Protein AF-A0A3C0UGX4-F1 (afdb_monomer)

Structure (mmCIF, N/CA/C/O backbone):
data_AF-A0A3C0UGX4-F1
#
_entry.id   AF-A0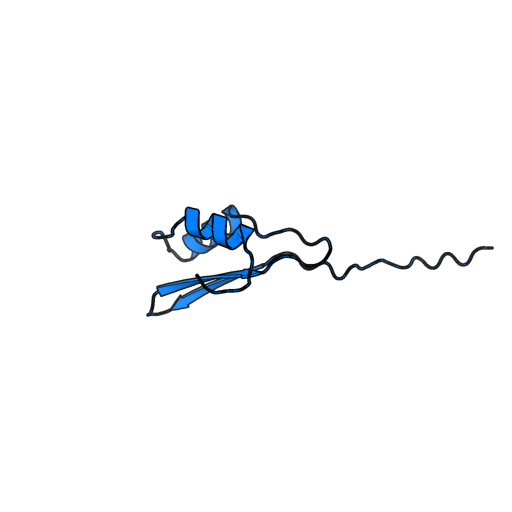A3C0UGX4-F1
#
loop_
_atom_site.group_PDB
_atom_site.id
_atom_site.type_symbol
_atom_site.label_atom_id
_atom_site.label_alt_id
_atom_site.label_comp_id
_atom_site.label_asym_id
_atom_site.label_entity_id
_atom_site.label_seq_id
_atom_site.pdbx_PDB_ins_code
_atom_site.Cartn_x
_atom_site.Cartn_y
_atom_site.Cartn_z
_atom_site.occupancy
_atom_site.B_iso_or_equiv
_atom_site.auth_seq_id
_atom_site.auth_comp_id
_atom_site.auth_asym_id
_atom_site.auth_atom_id
_atom_site.pdbx_PDB_model_num
ATOM 1 N N . MET A 1 1 ? 37.240 3.674 -35.930 1.00 49.06 1 MET A N 1
ATOM 2 C CA . MET A 1 1 ? 36.943 2.585 -34.982 1.00 49.06 1 MET A CA 1
ATOM 3 C C . MET A 1 1 ? 35.795 3.080 -34.144 1.00 49.06 1 MET A C 1
ATOM 5 O O . MET A 1 1 ? 35.834 4.241 -33.749 1.00 49.06 1 MET A O 1
ATOM 9 N N . GLU A 1 2 ? 34.745 2.270 -34.111 1.00 57.94 2 GLU A N 1
ATOM 10 C CA . GLU A 1 2 ? 33.366 2.644 -33.826 1.00 57.94 2 GLU A CA 1
ATOM 11 C C . GLU A 1 2 ? 33.158 3.548 -32.610 1.00 57.94 2 GLU A C 1
AT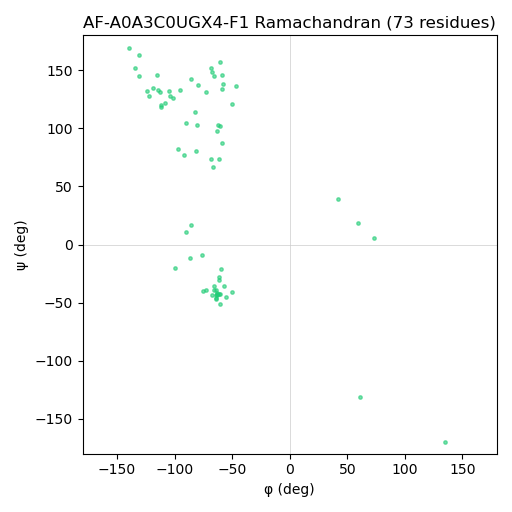OM 13 O O . GLU A 1 2 ? 33.734 3.368 -31.540 1.00 57.94 2 GLU A O 1
ATOM 18 N N . ASN A 1 3 ? 32.293 4.531 -32.836 1.00 59.19 3 ASN A N 1
ATOM 19 C CA . ASN A 1 3 ? 31.706 5.396 -31.838 1.00 59.19 3 ASN A CA 1
ATOM 20 C C . ASN A 1 3 ? 30.527 4.626 -31.219 1.00 59.19 3 ASN A C 1
ATOM 22 O O . ASN A 1 3 ? 29.395 4.813 -31.653 1.00 59.19 3 ASN A O 1
ATOM 26 N N . ASP A 1 4 ? 30.795 3.717 -30.279 1.00 58.41 4 ASP A N 1
ATOM 27 C CA . ASP A 1 4 ? 29.735 3.038 -29.519 1.00 58.41 4 ASP A CA 1
ATOM 28 C C . ASP A 1 4 ? 29.468 3.842 -28.243 1.00 58.41 4 ASP A C 1
ATOM 30 O O . ASP A 1 4 ? 29.979 3.594 -27.149 1.00 58.41 4 ASP A O 1
ATOM 34 N N . GLU A 1 5 ? 28.753 4.940 -28.462 1.00 57.28 5 GLU A N 1
ATOM 35 C CA . GLU A 1 5 ? 28.127 5.743 -27.429 1.00 57.28 5 GLU A CA 1
ATOM 36 C C . GLU A 1 5 ? 27.134 4.821 -26.712 1.00 57.28 5 GLU A C 1
ATOM 38 O O . GLU A 1 5 ? 26.083 4.490 -27.253 1.00 57.28 5 GLU A O 1
ATOM 43 N N . LEU A 1 6 ? 27.514 4.337 -25.525 1.00 58.34 6 LEU A N 1
ATOM 44 C CA . LEU A 1 6 ? 26.633 3.628 -24.600 1.00 58.34 6 LEU A CA 1
ATOM 45 C C . LEU A 1 6 ? 25.474 4.567 -24.253 1.00 58.34 6 LEU A C 1
ATOM 47 O O . LEU A 1 6 ? 25.539 5.325 -23.284 1.00 58.34 6 LEU A O 1
ATOM 51 N N . ILE A 1 7 ? 24.424 4.543 -25.070 1.00 58.28 7 ILE A N 1
ATOM 52 C CA . ILE A 1 7 ? 23.131 5.117 -24.734 1.00 58.28 7 ILE A CA 1
ATOM 53 C C . ILE A 1 7 ? 22.666 4.292 -23.540 1.00 58.28 7 ILE A C 1
ATOM 55 O O . ILE A 1 7 ? 22.188 3.170 -23.696 1.00 58.28 7 ILE A O 1
ATOM 59 N N . SER A 1 8 ? 22.880 4.807 -22.327 1.00 57.03 8 SER A N 1
ATOM 60 C CA . SER A 1 8 ? 22.164 4.282 -21.180 1.00 57.03 8 SER A CA 1
ATOM 61 C C . SER A 1 8 ? 20.701 4.559 -21.481 1.00 57.03 8 SER A C 1
ATOM 63 O O . SER A 1 8 ? 20.244 5.699 -21.367 1.00 57.03 8 SER A O 1
ATOM 65 N N . GLU A 1 9 ? 19.975 3.530 -21.895 1.00 56.03 9 GLU A N 1
ATOM 66 C CA . GLU A 1 9 ? 18.539 3.462 -21.696 1.00 56.03 9 GLU A CA 1
ATOM 67 C C . GLU A 1 9 ? 18.320 3.479 -20.179 1.00 56.03 9 GLU A C 1
ATOM 69 O O . GLU A 1 9 ? 18.033 2.473 -19.546 1.00 56.03 9 GLU A O 1
ATOM 74 N N . ALA A 1 10 ? 18.511 4.647 -19.562 1.00 57.69 10 ALA A N 1
ATOM 75 C CA . ALA A 1 10 ? 17.792 5.009 -18.366 1.00 57.69 10 ALA A CA 1
ATOM 76 C C . ALA A 1 10 ? 16.353 5.195 -18.845 1.00 57.69 10 ALA A C 1
ATOM 78 O O . ALA A 1 10 ? 15.881 6.313 -19.052 1.00 57.69 10 ALA A O 1
ATOM 79 N N . THR A 1 11 ? 15.683 4.078 -19.142 1.00 60.72 11 THR A N 1
ATOM 80 C CA . THR A 1 11 ? 14.235 4.050 -19.095 1.00 60.72 11 THR A CA 1
ATOM 81 C C . THR A 1 11 ? 13.896 4.630 -17.733 1.00 60.72 11 THR A C 1
ATOM 83 O O . THR A 1 11 ? 14.417 4.181 -16.715 1.00 60.72 11 THR A O 1
ATOM 86 N N . ASP A 1 12 ? 13.138 5.725 -17.731 1.00 70.19 12 ASP A N 1
ATOM 87 C CA . ASP A 1 12 ? 12.653 6.422 -16.538 1.00 70.19 12 ASP A CA 1
ATOM 88 C C . ASP A 1 12 ? 11.659 5.484 -15.821 1.00 70.19 12 ASP A C 1
ATOM 90 O O . ASP A 1 12 ? 10.435 5.650 -15.853 1.00 70.19 12 ASP A O 1
ATOM 94 N N . SER A 1 13 ? 12.187 4.375 -15.305 1.00 78.19 13 SER A N 1
ATOM 95 C CA . SER A 1 13 ? 11.449 3.309 -14.668 1.00 78.19 13 SER A CA 1
ATOM 96 C C . SER A 1 13 ? 11.206 3.736 -13.234 1.00 78.19 13 SER A C 1
ATOM 98 O O . SER A 1 13 ? 12.147 3.896 -12.455 1.00 78.19 13 SER A O 1
ATOM 100 N N . LEU A 1 14 ? 9.941 3.956 -12.901 1.00 85.19 14 LEU A N 1
ATOM 101 C CA . LEU A 1 14 ? 9.518 4.313 -11.560 1.00 85.19 14 LEU A CA 1
ATOM 102 C C . LEU A 1 14 ? 8.795 3.116 -10.973 1.00 85.19 14 LEU A C 1
ATOM 104 O O . LEU A 1 14 ? 7.781 2.686 -11.523 1.00 85.19 14 LEU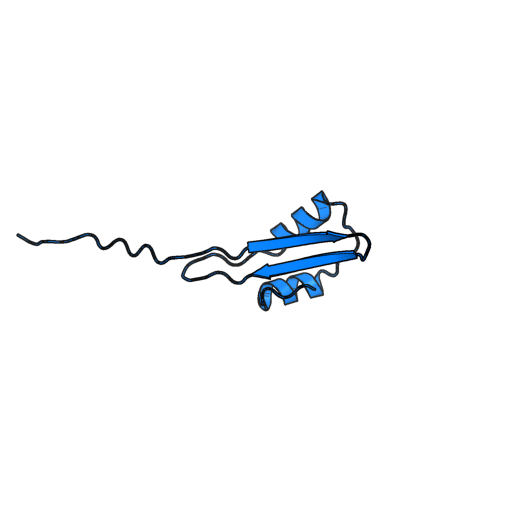 A O 1
ATOM 10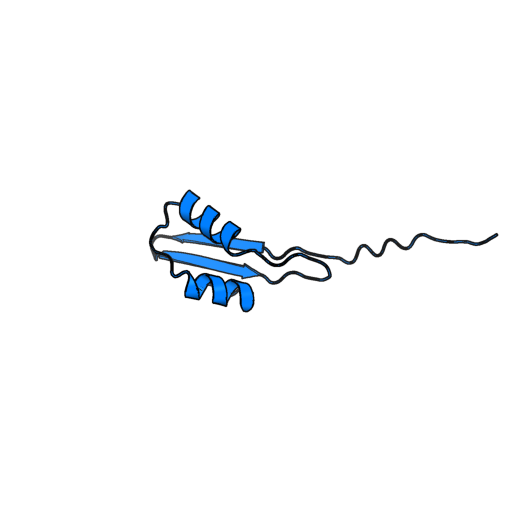8 N N . ASP A 1 15 ? 9.285 2.610 -9.849 1.00 89.19 15 ASP A N 1
ATOM 109 C CA . ASP A 1 15 ? 8.561 1.593 -9.103 1.00 89.19 15 ASP A CA 1
ATOM 110 C C . ASP A 1 15 ? 7.186 2.119 -8.685 1.00 89.19 15 ASP A C 1
ATOM 112 O O . ASP A 1 15 ? 6.991 3.301 -8.377 1.00 89.19 15 ASP A O 1
ATOM 116 N N . GLY A 1 16 ? 6.214 1.215 -8.666 1.00 89.88 16 GLY A N 1
ATOM 117 C CA . GLY A 1 16 ? 4.925 1.494 -8.076 1.00 89.88 16 GLY A CA 1
ATOM 118 C C . GLY A 1 16 ? 5.134 1.871 -6.616 1.00 89.88 16 GLY A C 1
ATOM 119 O O . GLY A 1 16 ? 5.918 1.253 -5.894 1.00 89.88 16 GLY A O 1
ATOM 120 N N . TYR A 1 17 ? 4.405 2.878 -6.167 1.00 91.75 17 TYR A N 1
ATOM 121 C CA . TYR A 1 17 ? 4.451 3.329 -4.786 1.00 91.75 17 TYR A CA 1
ATOM 122 C C . TYR A 1 17 ? 3.038 3.462 -4.245 1.00 91.75 17 TYR A C 1
ATOM 124 O O . TYR A 1 17 ? 2.052 3.479 -4.983 1.00 91.75 17 TYR A O 1
ATOM 132 N N . PHE A 1 18 ? 2.929 3.518 -2.928 1.00 92.44 18 PHE A N 1
ATOM 133 C CA . PHE A 1 18 ? 1.652 3.650 -2.259 1.00 92.44 18 PHE A CA 1
ATOM 134 C C . PHE A 1 18 ? 1.741 4.706 -1.167 1.00 92.44 18 PHE A C 1
ATOM 136 O O . PHE A 1 18 ? 2.801 4.950 -0.594 1.00 92.44 18 PHE A O 1
ATOM 143 N N . GLU A 1 19 ? 0.607 5.328 -0.883 1.00 91.81 19 GLU A N 1
ATOM 144 C CA . GLU A 1 19 ? 0.464 6.306 0.183 1.00 91.81 19 GLU A CA 1
ATOM 145 C C . GLU A 1 19 ? -0.643 5.851 1.124 1.00 91.81 19 GLU A C 1
ATOM 147 O O . GLU A 1 19 ? -1.744 5.505 0.692 1.00 91.81 19 GLU A O 1
ATOM 152 N N . VAL A 1 20 ? -0.353 5.882 2.422 1.00 90.00 20 VAL A N 1
ATOM 153 C CA . VAL A 1 20 ? -1.347 5.660 3.471 1.00 90.00 20 VAL A CA 1
ATOM 154 C C . VAL A 1 20 ? -1.548 6.975 4.208 1.00 90.00 20 VAL A C 1
ATOM 156 O O . VAL A 1 20 ? -0.608 7.514 4.801 1.00 90.00 20 VAL A O 1
ATOM 159 N N . ALA A 1 21 ? -2.775 7.483 4.194 1.00 89.56 21 ALA A N 1
ATOM 160 C CA . ALA A 1 21 ? -3.173 8.672 4.933 1.00 89.56 21 ALA A CA 1
ATOM 161 C C . ALA A 1 21 ? -4.146 8.272 6.044 1.00 89.56 21 ALA A C 1
ATOM 163 O O . ALA A 1 21 ? -5.221 7.744 5.781 1.00 89.56 21 ALA A O 1
ATOM 164 N N . VAL A 1 22 ? -3.762 8.525 7.294 1.00 87.12 22 VAL A N 1
ATOM 165 C CA . VAL A 1 22 ? -4.625 8.321 8.462 1.00 87.12 22 VAL A CA 1
ATOM 166 C C . VAL A 1 22 ? -5.163 9.685 8.877 1.00 87.12 22 VAL A C 1
ATOM 168 O O . VAL A 1 22 ? -4.391 10.624 9.059 1.00 87.12 22 VAL A O 1
ATOM 171 N N . SER A 1 23 ? -6.480 9.802 8.989 1.00 85.75 23 SER A N 1
ATOM 172 C CA . SER A 1 23 ? -7.180 11.041 9.337 1.00 85.75 23 SER A CA 1
ATOM 173 C C . SER A 1 23 ? -8.340 10.750 10.289 1.00 85.75 23 SER A C 1
ATOM 175 O O . SER A 1 23 ? -8.737 9.595 10.439 1.00 85.75 23 SER A O 1
ATOM 177 N N . ASP A 1 24 ? -8.945 11.788 10.873 1.00 85.12 24 ASP A N 1
ATOM 178 C CA . ASP A 1 24 ? -10.120 11.638 11.752 1.00 85.12 24 ASP A CA 1
ATOM 179 C C . ASP A 1 24 ? -11.326 10.983 11.050 1.00 85.12 24 ASP A C 1
ATOM 181 O O . ASP A 1 24 ? -12.218 10.446 11.700 1.00 85.12 24 ASP A O 1
ATOM 185 N N . SER A 1 25 ? -11.359 11.021 9.713 1.00 81.38 25 SER A N 1
ATOM 186 C CA . SER A 1 25 ? -12.415 10.412 8.891 1.00 81.38 25 SER A CA 1
ATOM 187 C C . SER A 1 25 ? -12.166 8.935 8.567 1.00 81.38 25 SER A C 1
ATOM 189 O O . SER A 1 25 ? -13.065 8.272 8.056 1.00 81.38 25 SER A O 1
ATOM 191 N N . GLY A 1 26 ? -10.963 8.422 8.840 1.00 84.62 26 GLY A N 1
ATOM 192 C CA . GLY A 1 26 ? -10.563 7.054 8.527 1.00 84.62 26 GLY A CA 1
ATOM 193 C C . GLY A 1 26 ? -9.171 6.952 7.904 1.00 84.62 26 GLY A C 1
ATOM 194 O O . GLY A 1 26 ? -8.391 7.912 7.875 1.00 84.62 26 GLY A O 1
ATOM 195 N N . VAL A 1 27 ? -8.868 5.751 7.413 1.00 87.31 27 VAL A N 1
ATOM 196 C CA . VAL A 1 27 ? -7.611 5.403 6.743 1.00 87.31 27 VAL A 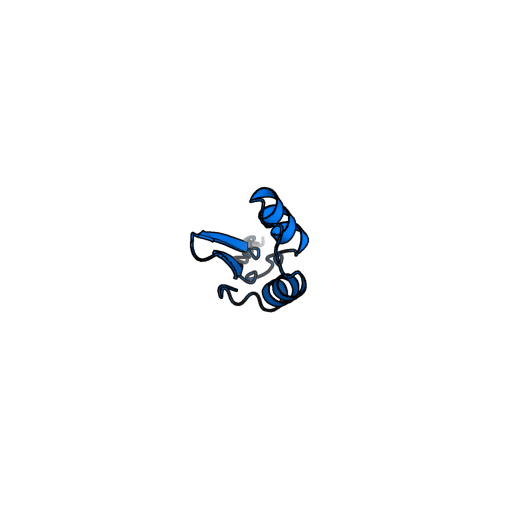CA 1
ATOM 197 C C . VAL A 1 27 ? -7.866 5.333 5.246 1.00 87.31 27 VAL A C 1
ATOM 199 O O . VAL A 1 27 ? -8.762 4.615 4.821 1.00 87.31 27 VAL A O 1
ATOM 202 N N . PHE A 1 28 ? -7.060 6.048 4.471 1.00 89.50 28 PHE A N 1
ATOM 203 C CA . PHE A 1 28 ? -7.113 6.055 3.015 1.00 89.50 28 PHE A CA 1
ATOM 204 C C . PHE A 1 28 ? -5.834 5.454 2.452 1.00 89.50 28 PHE A C 1
ATOM 206 O O . PHE A 1 28 ? -4.730 5.833 2.862 1.00 89.50 28 PHE A O 1
ATOM 213 N N . LEU A 1 29 ? -5.985 4.550 1.489 1.00 89.25 29 LEU A N 1
ATOM 214 C CA . LEU A 1 29 ? -4.874 3.950 0.756 1.00 89.25 29 LEU A CA 1
ATOM 215 C C . LEU A 1 29 ? -4.919 4.413 -0.700 1.00 89.25 29 LEU A C 1
ATOM 217 O O . LEU A 1 29 ? -5.952 4.314 -1.351 1.00 89.25 29 LEU A O 1
ATOM 221 N N . LYS A 1 30 ? -3.786 4.874 -1.227 1.00 91.94 30 LYS A N 1
ATOM 222 C CA . LYS A 1 30 ? -3.592 5.122 -2.660 1.00 91.94 30 LYS A CA 1
ATOM 223 C C . LYS A 1 30 ? -2.468 4.245 -3.165 1.00 91.94 30 LYS A C 1
ATOM 225 O O . LYS A 1 30 ? -1.418 4.185 -2.531 1.00 91.94 30 LYS A O 1
ATOM 230 N N . VAL A 1 31 ? -2.662 3.604 -4.310 1.00 91.88 31 VAL A N 1
ATOM 231 C CA . VAL A 1 31 ? -1.611 2.829 -4.979 1.00 91.88 31 VAL A CA 1
ATOM 232 C C . VAL A 1 31 ? -1.409 3.383 -6.374 1.00 91.88 31 VAL A C 1
ATOM 234 O O . VAL A 1 31 ? -2.368 3.509 -7.131 1.00 91.88 31 VAL A O 1
ATOM 237 N N . PHE A 1 32 ? -0.164 3.694 -6.705 1.00 90.31 32 PHE A N 1
ATOM 238 C CA . PHE A 1 32 ? 0.248 4.205 -8.000 1.00 90.31 32 PHE A CA 1
ATOM 239 C C . PHE A 1 32 ? 0.958 3.102 -8.780 1.00 90.31 32 PHE A C 1
ATOM 241 O O . PHE A 1 32 ? 1.839 2.416 -8.254 1.00 90.31 32 PHE A O 1
ATOM 248 N N . SER A 1 33 ? 0.563 2.928 -10.040 1.00 88.56 33 SER A N 1
ATOM 249 C CA . SER A 1 33 ? 1.169 1.947 -10.938 1.00 88.56 33 SER A CA 1
ATOM 250 C C . SER A 1 33 ? 2.631 2.296 -11.242 1.00 88.56 33 SER A C 1
ATOM 252 O O . SER A 1 33 ? 2.939 3.484 -11.399 1.00 88.56 33 SER A O 1
ATOM 254 N N . PRO A 1 34 ? 3.512 1.295 -11.406 1.00 90.62 34 PRO A N 1
ATOM 255 C CA . PRO A 1 34 ? 4.867 1.535 -11.885 1.00 90.62 34 PRO A CA 1
ATOM 256 C C . PRO A 1 34 ? 4.869 2.160 -13.289 1.00 90.62 34 PRO A C 1
ATOM 258 O O . PRO A 1 34 ? 3.911 2.017 -14.057 1.00 90.62 34 PRO A O 1
ATOM 261 N N . LYS A 1 35 ? 5.962 2.839 -13.640 1.00 88.38 35 LYS A N 1
ATOM 262 C CA . LYS A 1 35 ? 6.252 3.332 -14.994 1.00 88.38 35 LYS A CA 1
ATOM 263 C C . LYS A 1 35 ? 7.485 2.623 -15.545 1.00 88.38 35 LYS A C 1
ATOM 265 O O . LYS A 1 35 ? 8.408 2.346 -14.789 1.00 88.38 35 LYS A O 1
ATOM 270 N N . GLY A 1 36 ? 7.517 2.376 -16.855 1.00 83.81 36 GLY A N 1
ATOM 271 C CA . GLY A 1 36 ? 8.639 1.692 -17.510 1.00 83.81 36 GLY A CA 1
ATOM 272 C C . GLY A 1 36 ? 8.845 0.280 -16.957 1.00 83.81 36 GLY A C 1
ATOM 273 O O . GLY A 1 36 ? 7.878 -0.462 -16.809 1.00 83.81 36 GLY A O 1
ATOM 274 N N . ASP A 1 37 ? 10.090 -0.046 -16.613 1.00 83.12 37 ASP A N 1
ATOM 275 C CA . ASP A 1 37 ? 10.502 -1.321 -16.004 1.00 83.12 37 ASP A CA 1
ATOM 276 C C . ASP A 1 37 ? 10.358 -1.357 -14.467 1.00 83.12 37 ASP A C 1
ATOM 278 O O . ASP A 1 37 ? 10.971 -2.190 -13.802 1.00 83.12 37 ASP A O 1
ATOM 282 N N . GLY A 1 38 ? 9.585 -0.434 -13.884 1.00 82.50 38 GLY A N 1
ATOM 283 C CA . GLY A 1 38 ? 9.381 -0.372 -12.438 1.00 82.50 38 GLY A CA 1
ATOM 284 C C . GLY A 1 38 ? 8.595 -1.568 -11.891 1.00 82.50 38 GLY A C 1
ATOM 285 O O . GLY A 1 38 ? 7.693 -2.106 -12.538 1.00 82.50 38 GLY A O 1
ATOM 286 N N . GLU A 1 39 ? 8.889 -1.956 -10.655 1.00 87.69 39 GLU A N 1
ATOM 287 C CA . GLU A 1 39 ? 8.203 -3.049 -9.967 1.00 87.69 39 GLU A CA 1
ATOM 288 C C . GLU A 1 39 ? 6.847 -2.586 -9.406 1.00 87.69 39 GLU A C 1
ATOM 290 O O . GLU A 1 39 ? 6.750 -1.513 -8.805 1.00 87.69 39 GLU A O 1
ATOM 295 N N . PRO A 1 40 ? 5.771 -3.383 -9.531 1.00 88.06 40 PRO A N 1
ATOM 296 C CA . PRO A 1 40 ? 4.496 -3.050 -8.911 1.00 88.06 40 PRO A CA 1
ATOM 297 C C . PRO A 1 40 ? 4.574 -3.138 -7.384 1.00 88.06 40 PRO A C 1
ATOM 299 O O . PRO A 1 40 ? 5.312 -3.949 -6.814 1.00 88.06 40 PRO A O 1
ATOM 302 N N . VAL A 1 41 ? 3.732 -2.348 -6.711 1.00 90.62 41 VAL A N 1
ATOM 303 C CA . VAL A 1 41 ? 3.576 -2.440 -5.256 1.00 90.62 41 VAL A CA 1
ATOM 304 C C . VAL A 1 41 ? 3.122 -3.845 -4.877 1.00 90.62 41 VAL A C 1
ATOM 306 O O . VAL A 1 41 ? 2.197 -4.399 -5.467 1.00 90.62 41 VAL A O 1
ATOM 309 N N . LYS A 1 42 ? 3.754 -4.424 -3.856 1.00 89.75 42 LYS A N 1
ATOM 310 C CA . LYS A 1 42 ? 3.411 -5.757 -3.353 1.00 89.75 42 LYS A CA 1
ATOM 311 C C . LYS A 1 42 ? 2.459 -5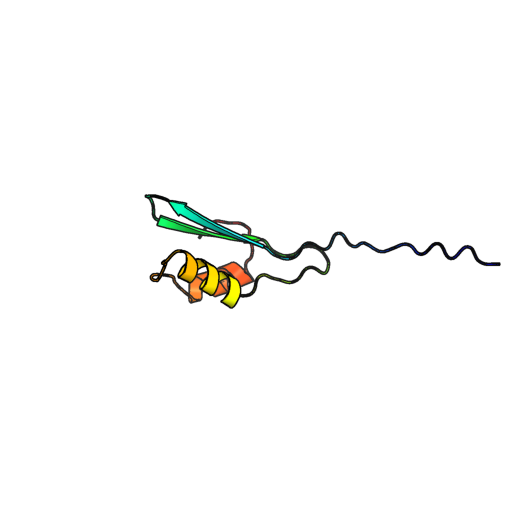.626 -2.170 1.00 89.75 42 LYS A C 1
ATOM 313 O O . LYS A 1 42 ? 2.716 -4.867 -1.238 1.00 89.75 42 LYS A O 1
ATOM 318 N N . GLU A 1 43 ? 1.390 -6.416 -2.171 1.00 89.19 43 GLU A N 1
ATOM 319 C CA . GLU A 1 43 ? 0.375 -6.443 -1.104 1.00 89.19 43 GLU A CA 1
ATOM 320 C C . GLU A 1 43 ? 0.983 -6.584 0.309 1.00 89.19 43 GLU A C 1
ATOM 322 O O . GLU A 1 43 ? 0.555 -5.851 1.204 1.00 89.19 43 GLU A O 1
ATOM 327 N N . PRO A 1 44 ? 2.020 -7.424 0.544 1.00 91.00 44 PRO A N 1
ATOM 328 C CA . PRO A 1 44 ? 2.646 -7.531 1.861 1.00 91.00 44 PRO A CA 1
ATOM 329 C C . PRO A 1 44 ? 3.275 -6.224 2.356 1.00 91.00 44 PRO A C 1
ATOM 331 O O . PRO A 1 44 ? 3.300 -5.992 3.563 1.00 91.00 44 PRO A O 1
ATOM 334 N N . ALA A 1 45 ? 3.766 -5.363 1.455 1.00 90.44 45 ALA A N 1
ATOM 335 C CA . ALA A 1 45 ? 4.347 -4.074 1.828 1.00 90.44 45 ALA A CA 1
ATOM 336 C C . ALA A 1 45 ? 3.271 -3.128 2.382 1.00 90.44 45 ALA A C 1
ATOM 338 O O . ALA A 1 45 ? 3.465 -2.522 3.434 1.00 90.44 45 ALA A O 1
ATOM 339 N N . ILE A 1 46 ? 2.103 -3.090 1.733 1.00 89.94 46 ILE A N 1
ATOM 340 C CA . ILE A 1 46 ? 0.942 -2.315 2.193 1.00 89.94 46 ILE A CA 1
ATOM 341 C C . ILE A 1 46 ? 0.435 -2.854 3.531 1.00 89.94 46 ILE A C 1
ATOM 343 O O . ILE A 1 46 ? 0.208 -2.085 4.459 1.00 89.94 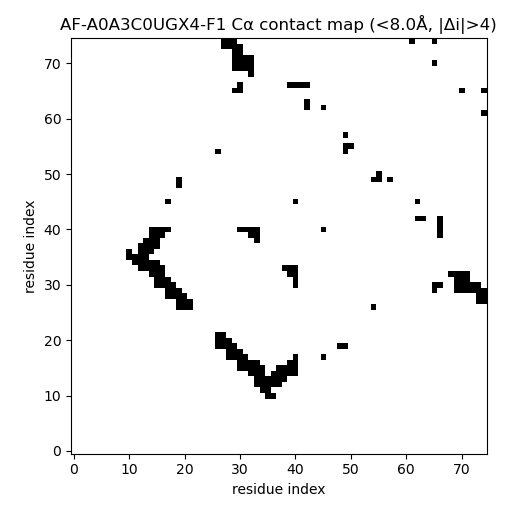46 ILE A O 1
ATOM 347 N N . VAL A 1 47 ? 0.282 -4.176 3.656 1.00 90.56 47 VAL A N 1
ATOM 348 C CA . VAL A 1 47 ? -0.183 -4.805 4.903 1.00 90.56 47 VAL A CA 1
ATOM 349 C C . VAL A 1 47 ? 0.770 -4.507 6.062 1.00 90.56 47 VAL A C 1
ATOM 351 O O . VAL A 1 47 ? 0.313 -4.171 7.152 1.00 90.56 47 VAL A O 1
ATOM 354 N N . THR A 1 48 ? 2.081 -4.577 5.823 1.00 91.81 48 THR A N 1
ATOM 355 C CA . THR A 1 48 ? 3.098 -4.250 6.833 1.00 91.81 48 THR A CA 1
ATOM 356 C C . THR A 1 48 ? 3.005 -2.783 7.255 1.00 91.81 48 THR A C 1
ATOM 358 O O . THR A 1 48 ? 3.040 -2.485 8.446 1.00 91.81 48 THR A O 1
ATOM 361 N N . GLU A 1 49 ? 2.822 -1.861 6.307 1.00 90.31 49 GLU A N 1
ATOM 362 C CA . GLU A 1 49 ? 2.635 -0.437 6.606 1.00 90.31 49 GLU A CA 1
ATOM 363 C C . GLU A 1 49 ? 1.357 -0.183 7.425 1.00 90.31 49 GLU A C 1
ATOM 365 O O . GLU A 1 49 ? 1.387 0.552 8.411 1.00 90.31 49 GLU A O 1
ATOM 370 N N . LEU A 1 50 ? 0.239 -0.826 7.074 1.00 89.69 50 LEU A N 1
ATOM 371 C CA . LEU A 1 50 ? -1.009 -0.721 7.837 1.00 89.69 50 LEU A CA 1
ATOM 372 C C . LEU A 1 50 ? -0.836 -1.241 9.269 1.00 89.69 50 LEU A C 1
ATOM 374 O O . LEU A 1 50 ? -1.260 -0.583 10.218 1.00 89.69 50 LEU A O 1
ATOM 378 N N . GLN A 1 51 ? -0.147 -2.370 9.442 1.00 90.31 51 GLN A N 1
ATOM 379 C CA . GLN A 1 51 ? 0.176 -2.919 10.760 1.00 90.31 51 GLN A CA 1
ATOM 380 C C . GLN A 1 51 ? 1.084 -1.992 11.578 1.00 90.31 51 GLN A C 1
ATOM 382 O O . GLN A 1 51 ? 0.823 -1.797 12.765 1.00 90.31 51 GLN A O 1
ATOM 387 N N . ASN A 1 52 ? 2.102 -1.387 10.954 1.00 91.12 52 ASN A N 1
ATOM 388 C CA . ASN A 1 52 ? 2.988 -0.406 11.597 1.00 91.12 52 ASN A CA 1
ATOM 389 C C . ASN A 1 52 ? 2.229 0.838 12.077 1.00 91.12 52 ASN A C 1
ATOM 391 O O . ASN A 1 52 ? 2.629 1.468 13.053 1.00 91.12 52 ASN A O 1
ATOM 395 N N . ARG A 1 53 ? 1.121 1.170 11.411 1.00 87.12 53 ARG A N 1
ATOM 396 C CA . ARG A 1 53 ? 0.212 2.268 11.770 1.00 87.12 53 ARG A CA 1
ATOM 397 C C . ARG A 1 53 ? -0.914 1.839 12.710 1.00 87.12 53 ARG A C 1
ATOM 399 O O . ARG A 1 53 ? -1.865 2.589 12.897 1.00 87.12 53 ARG A O 1
ATOM 406 N N . GLU A 1 54 ? -0.828 0.627 13.260 1.00 87.56 54 GLU A N 1
ATOM 407 C CA . GLU A 1 54 ? -1.828 0.016 14.143 1.00 87.56 54 GLU A CA 1
ATOM 408 C C . GLU A 1 54 ? -3.224 -0.143 13.506 1.00 87.56 54 GLU A C 1
ATOM 410 O O . GLU A 1 54 ? -4.216 -0.395 14.195 1.00 87.56 54 GLU A O 1
ATOM 415 N N . VAL A 1 55 ? -3.305 -0.083 12.173 1.00 86.25 55 VAL A N 1
ATOM 416 C CA . VAL A 1 55 ? -4.529 -0.317 11.406 1.00 86.25 55 VAL A CA 1
ATOM 417 C C . VAL A 1 55 ? -4.728 -1.823 11.270 1.00 86.25 55 VAL A C 1
ATOM 419 O O . VAL A 1 55 ? -4.058 -2.499 10.490 1.00 86.25 55 VAL A O 1
ATOM 422 N N . LYS A 1 56 ? -5.649 -2.368 12.066 1.00 82.00 56 LYS A N 1
ATOM 423 C CA . LYS A 1 56 ? -6.000 -3.801 12.056 1.00 82.00 56 LYS A CA 1
ATOM 424 C C . LYS A 1 56 ? -7.271 -4.101 11.267 1.00 82.00 56 LYS A C 1
ATOM 426 O O . LYS A 1 56 ? -7.476 -5.240 10.863 1.00 82.00 56 LYS A O 1
ATOM 431 N N . ASP A 1 57 ? -8.097 -3.082 11.055 1.00 84.12 57 ASP A N 1
ATOM 432 C CA . ASP A 1 57 ? -9.354 -3.173 10.321 1.00 84.12 57 ASP A CA 1
ATOM 433 C C . ASP A 1 57 ? -9.115 -2.716 8.877 1.00 84.12 57 ASP A C 1
ATOM 435 O O . ASP A 1 57 ? -9.263 -1.546 8.530 1.00 84.12 57 ASP A O 1
ATOM 439 N N . TYR A 1 58 ? -8.610 -3.631 8.049 1.00 84.88 58 TYR A N 1
ATOM 440 C CA . TYR A 1 58 ? -8.413 -3.395 6.622 1.00 84.88 58 TYR A CA 1
ATOM 441 C C . TYR A 1 58 ? -9.001 -4.539 5.808 1.00 84.88 58 TYR A C 1
ATOM 443 O O . TYR A 1 58 ? -8.954 -5.712 6.186 1.00 84.88 58 TYR A O 1
ATOM 451 N N . ASN A 1 59 ? -9.539 -4.202 4.640 1.00 87.94 59 ASN A N 1
ATOM 452 C CA . ASN A 1 59 ? -10.095 -5.192 3.737 1.00 87.94 59 ASN A CA 1
ATOM 453 C C . ASN A 1 59 ? -9.008 -5.680 2.774 1.00 87.94 59 ASN A C 1
ATOM 455 O O . ASN A 1 59 ? -8.660 -4.998 1.813 1.00 87.94 59 ASN A O 1
ATOM 459 N N . LEU A 1 60 ? -8.496 -6.890 3.005 1.00 86.69 60 LEU A N 1
ATOM 460 C CA . LEU A 1 60 ? -7.468 -7.485 2.147 1.00 86.69 60 LEU A CA 1
ATOM 461 C C . LEU A 1 60 ? -7.915 -7.586 0.678 1.00 86.69 60 LEU A C 1
ATOM 463 O O . LEU A 1 60 ? -7.115 -7.358 -0.222 1.00 86.69 60 LEU A O 1
ATOM 467 N N . THR A 1 61 ? -9.199 -7.859 0.420 1.00 90.00 61 THR A N 1
ATO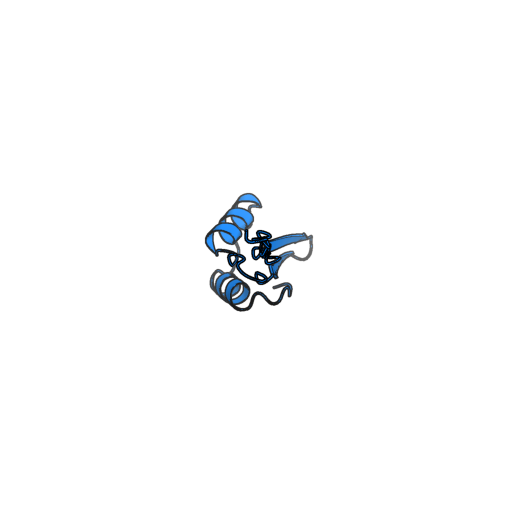M 468 C CA . THR A 1 61 ? -9.744 -7.904 -0.949 1.00 90.00 61 THR A CA 1
ATOM 469 C C . THR A 1 61 ? -9.668 -6.533 -1.617 1.00 90.00 61 THR A C 1
ATOM 471 O O . THR A 1 61 ? -9.329 -6.441 -2.796 1.00 90.00 61 THR A O 1
ATOM 474 N N . LEU A 1 62 ? -9.942 -5.467 -0.858 1.00 87.56 62 LEU A N 1
ATOM 475 C CA . LEU A 1 62 ? -9.806 -4.085 -1.318 1.00 87.56 62 LEU A CA 1
ATOM 476 C C . LEU A 1 62 ? -8.340 -3.760 -1.631 1.00 87.56 62 LEU A C 1
ATOM 478 O O . LEU A 1 62 ? -8.066 -3.203 -2.687 1.00 87.56 62 LEU A O 1
ATOM 482 N N . ILE A 1 63 ? -7.397 -4.176 -0.777 1.00 88.75 63 ILE A N 1
ATOM 483 C CA . ILE A 1 63 ? -5.955 -3.979 -1.001 1.00 88.75 63 ILE A CA 1
ATOM 484 C C . ILE A 1 63 ? -5.504 -4.683 -2.282 1.00 88.75 63 ILE A C 1
ATOM 486 O O . ILE A 1 63 ? -4.920 -4.039 -3.146 1.00 88.75 63 ILE A O 1
ATOM 490 N N . ILE A 1 64 ? -5.822 -5.973 -2.443 1.00 89.62 64 ILE A N 1
ATOM 491 C CA . ILE A 1 64 ? -5.478 -6.757 -3.644 1.00 89.62 64 ILE A CA 1
ATOM 492 C C . ILE A 1 64 ? -6.021 -6.070 -4.898 1.00 89.62 64 ILE A C 1
ATOM 494 O O . ILE A 1 64 ? -5.332 -5.949 -5.911 1.00 89.62 64 ILE A O 1
ATOM 498 N N . ARG A 1 65 ? -7.276 -5.615 -4.839 1.00 90.00 65 ARG A N 1
ATOM 499 C CA . ARG A 1 65 ? -7.916 -4.930 -5.957 1.00 90.00 65 ARG A CA 1
ATOM 500 C C . ARG A 1 65 ? -7.216 -3.605 -6.269 1.00 90.00 65 ARG A C 1
ATOM 502 O O . ARG A 1 65 ? -6.873 -3.378 -7.419 1.00 90.00 65 ARG A O 1
ATOM 509 N N . THR A 1 66 ? -6.923 -2.801 -5.253 1.00 89.38 66 THR A N 1
ATOM 510 C CA . THR A 1 66 ? -6.256 -1.496 -5.395 1.00 89.38 66 THR A CA 1
ATOM 511 C C . THR A 1 66 ? -4.823 -1.643 -5.901 1.00 89.38 66 THR A C 1
ATOM 513 O O . THR A 1 66 ? -4.381 -0.836 -6.704 1.00 89.38 66 THR A O 1
ATOM 516 N N . VAL A 1 67 ? -4.104 -2.696 -5.501 1.00 88.38 67 VAL A N 1
ATOM 517 C CA . VAL A 1 67 ? -2.771 -3.023 -6.033 1.00 88.38 67 VAL A CA 1
ATOM 518 C C . VAL A 1 67 ? -2.830 -3.410 -7.507 1.00 88.38 67 VAL A C 1
ATOM 520 O O . VAL A 1 67 ? -1.956 -3.024 -8.277 1.00 88.38 67 VAL A O 1
ATOM 523 N N . LYS A 1 68 ? -3.861 -4.158 -7.913 1.00 87.12 68 LYS A N 1
ATOM 524 C CA . LYS A 1 68 ? -4.065 -4.544 -9.316 1.00 87.12 68 LYS A CA 1
ATOM 525 C C . LYS A 1 68 ? -4.536 -3.386 -10.187 1.00 87.12 68 LYS A C 1
ATOM 527 O O . LYS A 1 68 ? -4.136 -3.304 -11.341 1.00 87.12 68 LYS A O 1
ATOM 532 N N . GLU A 1 69 ? -5.418 -2.544 -9.657 1.00 87.38 69 GLU A N 1
ATOM 533 C CA . GLU A 1 69 ? -5.961 -1.383 -10.360 1.00 87.38 69 GLU A CA 1
ATOM 534 C C . GLU A 1 69 ? -4.924 -0.253 -10.422 1.00 87.38 69 GLU A C 1
ATOM 536 O O . GLU A 1 69 ? -4.784 0.377 -11.466 1.00 87.38 69 GLU A O 1
ATOM 541 N N . ALA A 1 70 ? -4.181 -0.033 -9.332 1.00 86.62 70 ALA A N 1
ATOM 542 C CA . ALA A 1 70 ? -3.096 0.937 -9.185 1.00 86.62 70 ALA A CA 1
ATOM 543 C C . ALA A 1 70 ? -3.403 2.311 -9.817 1.00 86.62 70 ALA A C 1
ATOM 545 O O . ALA A 1 70 ? -2.542 2.941 -10.434 1.00 86.62 70 ALA A O 1
ATOM 546 N N . THR A 1 71 ? -4.653 2.766 -9.668 1.00 85.69 71 THR A N 1
ATOM 547 C CA . THR A 1 71 ? -5.201 3.957 -10.339 1.00 85.69 71 THR A CA 1
ATOM 548 C C . THR A 1 71 ? -4.735 5.274 -9.721 1.00 85.69 71 THR A C 1
ATOM 550 O O . THR A 1 71 ? -4.994 6.338 -10.278 1.00 85.69 71 THR A O 1
ATOM 553 N N . GLY A 1 72 ? -4.061 5.231 -8.568 1.00 84.00 72 GLY A N 1
ATOM 554 C CA . GLY A 1 72 ? -3.733 6.407 -7.761 1.00 84.00 72 GLY A CA 1
ATOM 555 C C . GLY A 1 72 ? -4.937 6.994 -7.016 1.00 84.00 72 GLY A C 1
ATOM 556 O O . GLY A 1 72 ? -4.818 8.051 -6.391 1.00 84.00 72 GLY A O 1
A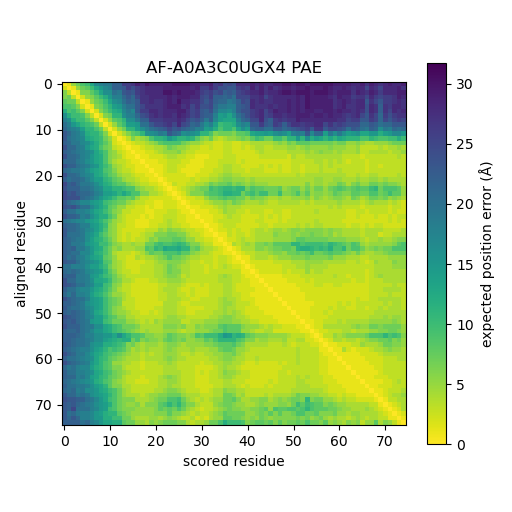TOM 557 N N . GLU A 1 73 ? -6.096 6.334 -7.071 1.00 83.06 73 GLU A N 1
ATOM 558 C CA . GLU A 1 73 ? -7.309 6.787 -6.395 1.00 83.06 73 GLU A CA 1
ATOM 559 C C . GLU A 1 73 ? -7.349 6.309 -4.937 1.00 83.06 73 GLU A C 1
ATOM 561 O O . GLU A 1 73 ? -6.893 5.202 -4.636 1.00 83.06 73 GLU A O 1
ATOM 566 N N . PRO A 1 74 ? -7.860 7.143 -4.012 1.00 82.00 74 PRO A N 1
ATOM 567 C CA . PRO A 1 74 ? -8.015 6.755 -2.619 1.00 82.00 74 PRO A CA 1
ATOM 568 C C . PRO A 1 74 ? -9.159 5.754 -2.458 1.00 82.00 74 PRO A C 1
ATOM 570 O O . PRO A 1 74 ? -10.272 6.003 -2.930 1.00 82.00 74 PRO A O 1
ATOM 573 N N . VAL A 1 75 ? -8.882 4.668 -1.738 1.00 83.44 75 VAL A N 1
ATOM 574 C CA . VAL A 1 75 ? -9.866 3.667 -1.301 1.00 83.44 75 VAL A CA 1
ATOM 575 C C . VAL A 1 75 ? -10.016 3.630 0.211 1.00 83.44 75 VAL A C 1
ATOM 577 O O . VAL A 1 75 ? -9.051 4.028 0.912 1.00 83.44 75 VAL A O 1
#

Sequence (75 aa):
MENDELISEATDSLDGYFEVAVSDSGVFLKVFSPKGDGEPVKEPAIVTELQNREVKDYNLTLIIRTVKEATGEPV

Nearest PDB structures (foldseek):
  2cjr-assembly1_A  TM=3.800E-01  e=2.489E+00  SARS coronavirus TW1

Solvent-accessible surface area (backbone atoms only — not comparable to full-atom values): 4577 Å² total; per-residue (Å²): 132,84,87,79,74,81,74,74,80,71,65,80,44,37,56,19,48,73,49,78,49,80,53,100,92,46,71,34,42,25,26,36,57,39,34,78,85,26,52,66,57,53,65,68,60,55,53,50,52,35,49,76,68,69,50,80,90,70,60,64,69,59,48,54,46,42,54,73,63,19,77,53,57,77,86

pLDDT: mean 83.06, std 11.3, range [49.06, 92.44]

Secondary structure (DSSP, 8-state):
-------------B--EEEEEEETTEEEEEEE--BTTPPPPPHHHHHHHHHHTT-----HHHHHHHHHH-BS---

Mean predicted aligned error: 8.39 Å

Radius of gyration: 17.24 Å; Cα contacts (8 Å, |Δi|>4): 106; chains: 1; bounding box: 49×20×49 Å

Foldseek 3Di:
DDPPPPPPPPVVWAAKDKDWDQDPVGIKIAIAHIHDPHHQDDLVVVVVVCVVVVNPDDDSVVSVVRSVPRVRDID